Protein AF-A0A127SHL3-F1 (afdb_monomer_lite)

Sequence (66 aa):
GSSDRNADGMKTADNDAGLVILPDGRKYYIAAFVMDSYETDEDNADIIARISRMVYDAMRRQGGYW

Secondary structure (DSSP, 8-state):
-BPPB-TTS-EEEEEEEEEEE-TTS-EEEEEEEEEEE-S-HHHHHHHHHHHHHHHHHHHHHTTS--

Foldseek 3Di:
DFADADPVQWTQWDKDWDWDQDPVRDIDIDIDIDGRDNDDPVVRVVVRVVVVVVVNVVVVVVPDDD

Structure (mmCIF, N/CA/C/O backbone):
data_AF-A0A127SHL3-F1
#
_entry.id   AF-A0A127SHL3-F1
#
loop_
_atom_site.group_PDB
_atom_site.id
_atom_site.type_symbol
_atom_site.label_atom_id
_atom_site.label_alt_id
_atom_site.label_comp_id
_atom_site.label_asym_id
_atom_site.label_entity_id
_atom_site.label_seq_id
_atom_site.pdbx_PDB_ins_code
_atom_site.Cartn_x
_atom_site.Cartn_y
_atom_site.Cartn_z
_atom_site.occupancy
_atom_site.B_iso_or_equiv
_atom_site.auth_seq_id
_atom_site.auth_comp_id
_atom_site.auth_asym_id
_atom_site.auth_atom_id
_atom_site.pdbx_PDB_model_num
ATOM 1 N N . GLY A 1 1 ? 7.050 -3.688 1.074 1.00 89.56 1 GLY A N 1
ATOM 2 C CA . GLY A 1 1 ? 8.104 -4.572 0.553 1.00 89.56 1 GLY A CA 1
ATOM 3 C C . GLY A 1 1 ? 8.103 -4.444 -0.947 1.00 89.56 1 GLY A C 1
ATOM 4 O O . GLY A 1 1 ? 7.037 -4.316 -1.514 1.00 89.56 1 GLY A O 1
ATOM 5 N N . SER A 1 2 ? 9.268 -4.409 -1.581 1.00 94.06 2 SER A N 1
ATOM 6 C CA . SER A 1 2 ? 9.363 -4.145 -3.018 1.00 94.06 2 SER A CA 1
ATOM 7 C C . SER A 1 2 ? 10.474 -4.993 -3.617 1.00 94.06 2 SER A C 1
ATOM 9 O O . SER A 1 2 ? 11.553 -5.083 -3.032 1.00 94.06 2 SER A O 1
ATOM 11 N N . SER A 1 3 ? 10.216 -5.595 -4.774 1.00 95.69 3 SER A N 1
ATOM 12 C CA . SER A 1 3 ? 11.239 -6.223 -5.604 1.00 95.69 3 SER A CA 1
ATOM 13 C C . SER A 1 3 ? 11.877 -5.212 -6.556 1.00 95.69 3 SER A C 1
ATOM 15 O O . SER A 1 3 ? 11.284 -4.178 -6.878 1.00 95.69 3 SER A O 1
ATOM 17 N N . ASP A 1 4 ? 13.049 -5.568 -7.074 1.00 97.38 4 ASP A N 1
ATOM 18 C CA . ASP A 1 4 ? 13.583 -4.956 -8.288 1.00 97.38 4 ASP A CA 1
ATOM 19 C C . ASP A 1 4 ? 12.732 -5.337 -9.513 1.00 97.38 4 ASP A C 1
ATOM 21 O O . ASP A 1 4 ? 11.817 -6.172 -9.440 1.00 97.38 4 ASP A O 1
ATOM 25 N N . ARG A 1 5 ? 13.051 -4.718 -10.651 1.00 97.81 5 ARG A N 1
ATOM 26 C CA . ARG A 1 5 ? 12.487 -5.063 -11.960 1.00 97.81 5 ARG A CA 1
ATOM 27 C C . ARG A 1 5 ? 13.371 -6.073 -12.683 1.00 97.81 5 ARG A C 1
ATOM 29 O O . ARG A 1 5 ? 14.594 -6.028 -12.567 1.00 97.81 5 ARG A O 1
ATOM 36 N N . ASN A 1 6 ? 12.752 -6.974 -13.441 1.00 97.31 6 ASN A N 1
ATOM 37 C CA . ASN A 1 6 ? 13.466 -7.897 -14.320 1.00 97.31 6 ASN A CA 1
ATOM 38 C C . ASN A 1 6 ? 13.966 -7.189 -15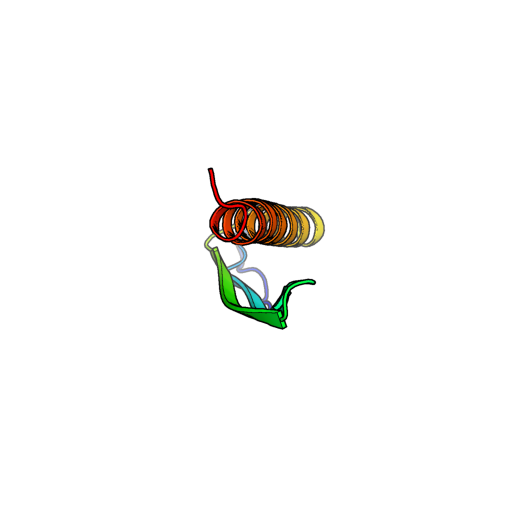.599 1.00 97.31 6 ASN A C 1
ATOM 40 O O . ASN A 1 6 ? 13.729 -5.997 -15.801 1.00 97.31 6 ASN A O 1
ATOM 44 N N . ALA A 1 7 ? 14.653 -7.931 -16.474 1.00 97.75 7 ALA A N 1
ATOM 45 C CA . ALA A 1 7 ? 15.208 -7.396 -17.722 1.00 97.75 7 ALA A CA 1
ATOM 46 C C . ALA A 1 7 ? 14.150 -6.817 -18.685 1.00 97.75 7 ALA A C 1
ATOM 48 O O . ALA A 1 7 ? 14.478 -5.949 -19.488 1.00 97.75 7 ALA A O 1
ATOM 49 N N . ASP A 1 8 ? 12.893 -7.252 -18.569 1.00 97.56 8 ASP A N 1
ATOM 50 C CA . ASP A 1 8 ? 11.768 -6.763 -19.372 1.00 97.56 8 ASP A CA 1
ATOM 51 C C . ASP A 1 8 ? 11.087 -5.532 -18.741 1.00 97.56 8 ASP A C 1
ATOM 53 O O . ASP A 1 8 ? 10.125 -5.002 -19.290 1.00 97.56 8 ASP A O 1
ATOM 57 N N . GLY A 1 9 ? 11.564 -5.064 -17.581 1.00 97.31 9 GLY A N 1
ATOM 58 C CA . GLY A 1 9 ? 10.994 -3.933 -16.842 1.00 97.31 9 GLY A CA 1
ATOM 59 C C . GLY A 1 9 ? 9.822 -4.293 -15.921 1.00 97.31 9 GLY A C 1
ATOM 60 O O . GLY A 1 9 ? 9.267 -3.409 -15.263 1.00 97.31 9 GLY A O 1
ATOM 61 N N . MET A 1 10 ? 9.465 -5.575 -15.819 1.00 98.31 10 MET A N 1
ATOM 62 C CA . MET A 1 10 ? 8.398 -6.059 -14.942 1.00 98.31 10 MET A CA 1
ATOM 63 C C . M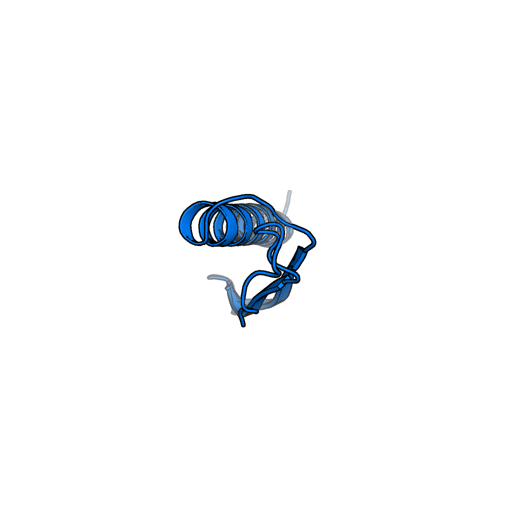ET A 1 10 ? 8.870 -6.109 -13.490 1.00 98.31 10 MET A C 1
ATOM 65 O O . MET A 1 10 ? 9.937 -6.648 -13.191 1.00 98.31 10 MET A O 1
ATOM 69 N N . LYS A 1 11 ? 8.051 -5.609 -12.570 1.00 97.56 11 LYS A N 1
ATOM 70 C CA . LYS A 1 11 ? 8.230 -5.748 -11.128 1.00 97.56 11 LYS A CA 1
ATOM 71 C C . LYS A 1 11 ? 7.495 -6.990 -10.637 1.00 97.56 11 LYS A C 1
ATOM 73 O O . LYS A 1 11 ? 6.279 -7.089 -10.787 1.00 97.56 11 LYS A O 1
ATOM 78 N N . THR A 1 12 ? 8.228 -7.923 -10.032 1.00 97.56 12 THR A N 1
ATOM 79 C CA . THR A 1 12 ? 7.655 -9.173 -9.508 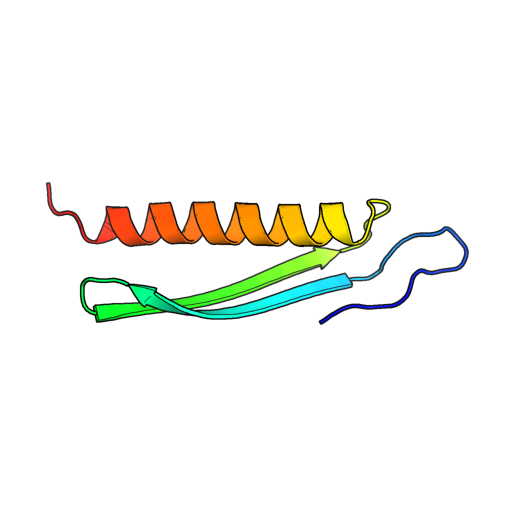1.00 97.56 12 THR A CA 1
ATOM 80 C C . THR A 1 12 ? 6.665 -8.909 -8.379 1.00 97.56 12 THR A C 1
ATOM 82 O O . THR A 1 12 ? 5.603 -9.524 -8.342 1.00 97.56 12 THR A O 1
ATOM 85 N N . ALA A 1 13 ? 6.994 -7.999 -7.458 1.00 96.88 13 ALA A N 1
ATOM 86 C CA . ALA A 1 13 ? 6.083 -7.614 -6.390 1.00 96.88 13 ALA A CA 1
ATOM 87 C C . ALA A 1 13 ? 6.367 -6.209 -5.848 1.00 96.88 13 ALA A C 1
ATOM 89 O O . ALA A 1 13 ? 7.508 -5.858 -5.542 1.00 96.88 13 ALA A O 1
ATOM 90 N N . ASP A 1 14 ? 5.299 -5.453 -5.634 1.00 98.12 14 ASP A N 1
ATOM 91 C CA . ASP A 1 14 ? 5.239 -4.363 -4.669 1.00 98.12 14 ASP A CA 1
ATOM 92 C C . ASP A 1 14 ? 4.133 -4.670 -3.664 1.00 98.12 14 ASP A C 1
ATOM 94 O O . ASP A 1 14 ? 3.046 -5.123 -4.029 1.00 98.12 14 ASP A O 1
ATOM 98 N N . ASN A 1 15 ? 4.410 -4.509 -2.381 1.00 97.12 15 ASN A N 1
ATOM 99 C CA . ASN A 1 15 ? 3.516 -4.967 -1.337 1.00 97.12 15 ASN A CA 1
ATOM 100 C C . ASN A 1 15 ? 3.547 -4.063 -0.113 1.00 97.12 15 ASN A C 1
ATOM 102 O O . ASN A 1 15 ? 4.563 -3.454 0.210 1.00 97.12 15 ASN A O 1
ATOM 106 N N . ASP A 1 16 ? 2.468 -4.074 0.655 1.00 98.12 16 ASP A N 1
ATOM 107 C CA . ASP A 1 16 ? 2.456 -3.498 1.996 1.00 98.12 16 ASP A CA 1
ATOM 108 C C . ASP A 1 16 ? 1.578 -4.325 2.935 1.00 98.12 16 ASP A C 1
ATOM 110 O O . ASP A 1 16 ? 0.646 -5.003 2.495 1.00 98.12 16 ASP A O 1
ATOM 114 N N . ALA A 1 17 ? 1.903 -4.313 4.225 1.00 97.50 17 ALA A N 1
ATOM 115 C CA . ALA A 1 17 ? 1.159 -5.025 5.253 1.00 97.50 17 ALA A CA 1
ATOM 116 C C . ALA A 1 17 ? 1.032 -4.176 6.519 1.00 97.50 17 ALA A C 1
ATOM 118 O O . ALA A 1 17 ? 2.011 -3.611 7.002 1.00 97.50 17 ALA A O 1
ATOM 119 N N . GLY A 1 18 ? -0.170 -4.130 7.095 1.00 97.38 18 GLY A N 1
ATOM 120 C CA . GLY A 1 18 ? -0.465 -3.248 8.219 1.00 97.38 18 GLY A CA 1
ATOM 121 C C . GLY A 1 18 ? -1.575 -3.738 9.145 1.00 97.38 18 GLY A C 1
ATOM 122 O O . GLY A 1 18 ? -2.486 -4.467 8.750 1.00 97.38 18 GLY A O 1
ATOM 123 N N . LEU A 1 19 ? -1.491 -3.287 10.398 1.00 98.00 19 LEU A N 1
ATOM 124 C CA . LEU A 1 19 ? -2.577 -3.301 11.377 1.00 98.00 19 LEU A CA 1
ATOM 125 C C . LEU A 1 19 ? -3.248 -1.928 11.364 1.00 98.00 19 LEU A C 1
ATOM 127 O O . LEU A 1 19 ? -2.590 -0.914 11.588 1.00 98.00 19 LEU A O 1
ATOM 131 N N . VAL A 1 20 ? -4.563 -1.903 11.183 1.00 97.94 20 VAL A N 1
ATOM 132 C CA . VAL A 1 20 ? -5.365 -0.682 11.255 1.00 97.94 20 VAL A CA 1
ATOM 133 C C . VAL A 1 20 ? -6.295 -0.747 12.458 1.00 97.94 20 VAL A C 1
ATOM 135 O O . VAL A 1 20 ? -6.989 -1.742 12.672 1.00 97.94 20 VAL A O 1
ATOM 138 N N . ILE A 1 21 ? -6.316 0.336 13.235 1.00 97.62 21 ILE A N 1
ATOM 139 C CA . ILE A 1 21 ? -7.245 0.548 14.347 1.00 97.62 21 ILE A CA 1
ATOM 140 C C . ILE A 1 21 ? -8.263 1.597 13.895 1.00 97.62 21 ILE A C 1
ATOM 142 O O . ILE A 1 21 ? -7.903 2.726 13.566 1.00 97.62 21 ILE A O 1
ATOM 146 N N . LEU A 1 22 ? -9.534 1.210 13.837 1.00 96.38 22 LEU A N 1
ATOM 147 C CA . LEU A 1 22 ? -10.637 2.098 13.490 1.00 96.38 22 LEU A CA 1
ATOM 148 C C . LEU A 1 22 ? -10.965 3.047 14.656 1.00 96.38 22 LEU A C 1
ATOM 150 O O . LEU A 1 22 ? -10.655 2.734 15.807 1.00 96.38 22 LEU A O 1
ATOM 154 N N . PRO A 1 23 ? -11.637 4.187 14.397 1.00 95.75 23 PRO A N 1
ATOM 155 C CA . PRO A 1 23 ? -12.000 5.136 15.454 1.00 95.75 23 PRO A CA 1
ATOM 156 C C . PRO A 1 23 ? -12.876 4.547 16.571 1.00 95.75 23 PRO A C 1
ATOM 158 O O . PRO A 1 23 ? -12.838 5.037 17.693 1.00 95.75 23 PRO A O 1
ATOM 161 N N . ASP A 1 24 ? -13.648 3.497 16.274 1.00 94.31 24 ASP A N 1
ATOM 162 C CA . ASP A 1 24 ? -14.486 2.767 17.238 1.00 94.31 24 ASP A CA 1
ATOM 163 C C . ASP A 1 24 ? -13.716 1.684 18.024 1.00 94.31 24 ASP A C 1
ATOM 165 O O . ASP A 1 24 ? -14.305 0.920 18.786 1.00 94.31 24 ASP A O 1
ATOM 169 N N . GLY A 1 25 ? -12.398 1.597 17.835 1.00 95.81 25 GLY A N 1
ATOM 170 C CA . GLY A 1 25 ? -11.522 0.638 18.500 1.00 95.81 25 GLY A CA 1
ATOM 171 C C . GLY A 1 25 ? -11.459 -0.741 17.841 1.00 95.81 25 GLY A C 1
ATOM 172 O O . GLY A 1 25 ? -10.609 -1.548 18.238 1.00 95.81 25 GLY A O 1
ATOM 173 N N . ARG A 1 26 ? -12.285 -1.033 16.822 1.00 95.75 26 ARG A N 1
ATOM 174 C CA . ARG A 1 26 ? -12.152 -2.268 16.033 1.00 95.75 26 ARG A CA 1
ATOM 175 C C . ARG A 1 26 ? -10.821 -2.286 15.291 1.00 95.75 26 ARG A C 1
ATOM 177 O O . ARG A 1 26 ? -10.240 -1.249 14.979 1.00 95.75 26 ARG A O 1
ATOM 184 N N . LYS A 1 27 ? -10.335 -3.488 14.996 1.00 97.19 27 LYS A N 1
ATOM 185 C CA . LYS A 1 27 ? -9.027 -3.706 14.374 1.00 97.19 27 LYS A CA 1
ATOM 186 C C . LYS A 1 27 ? -9.158 -4.628 13.177 1.00 97.19 27 LYS A C 1
ATOM 188 O O . LYS A 1 27 ? -9.945 -5.571 13.220 1.00 97.19 27 LYS A O 1
ATOM 193 N N . TYR A 1 28 ? -8.357 -4.385 12.150 1.00 97.81 28 TYR A N 1
ATOM 194 C CA . TYR A 1 28 ? -8.165 -5.335 11.062 1.00 97.81 28 TYR A CA 1
ATOM 19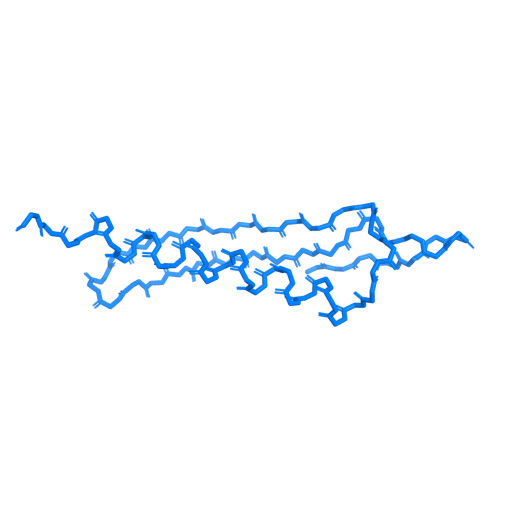5 C C . TYR A 1 28 ? -6.709 -5.349 10.606 1.00 97.81 28 TYR A C 1
ATOM 197 O O . TYR A 1 28 ? -5.969 -4.382 10.788 1.00 97.81 28 TYR A O 1
ATOM 205 N N . TYR A 1 29 ? -6.320 -6.469 10.013 1.00 98.25 29 TYR A N 1
ATOM 206 C CA . TYR A 1 29 ? -5.022 -6.656 9.386 1.00 98.25 29 TYR A CA 1
ATOM 207 C C . TYR A 1 29 ? -5.228 -6.701 7.877 1.00 98.25 29 TYR A C 1
ATOM 209 O O . TYR A 1 29 ? -6.217 -7.263 7.404 1.00 98.25 29 TYR A O 1
ATOM 217 N N . ILE A 1 30 ? -4.309 -6.110 7.127 1.00 98.12 30 ILE A N 1
ATOM 218 C CA . ILE A 1 30 ? -4.318 -6.130 5.667 1.00 98.12 30 ILE A CA 1
ATOM 219 C C . ILE A 1 30 ? -2.909 -6.411 5.162 1.00 98.12 30 ILE A C 1
ATOM 221 O O . ILE A 1 30 ? -1.935 -5.927 5.731 1.00 98.12 30 ILE A O 1
ATOM 225 N N . ALA A 1 31 ? -2.823 -7.186 4.088 1.00 97.94 31 ALA A N 1
ATOM 226 C CA . ALA A 1 31 ? -1.643 -7.273 3.248 1.00 97.94 31 ALA A CA 1
ATOM 227 C C . ALA A 1 31 ? -2.099 -7.161 1.791 1.00 97.94 31 ALA A C 1
ATOM 229 O O . ALA A 1 31 ? -3.011 -7.877 1.374 1.00 97.94 31 ALA A O 1
ATOM 230 N N . ALA A 1 32 ? -1.504 -6.239 1.044 1.00 97.94 32 ALA A N 1
ATOM 231 C CA . ALA A 1 32 ? -1.791 -6.005 -0.363 1.00 97.94 32 ALA A CA 1
ATOM 232 C C . ALA A 1 32 ? -0.528 -6.267 -1.181 1.00 97.94 32 ALA A C 1
ATOM 234 O O . ALA A 1 32 ? 0.563 -5.872 -0.775 1.00 97.94 32 ALA A O 1
ATOM 235 N N . PHE A 1 33 ? -0.698 -6.935 -2.319 1.00 97.94 33 PHE A N 1
ATOM 236 C CA . PHE A 1 33 ? 0.375 -7.299 -3.237 1.00 97.94 33 PHE A CA 1
ATOM 237 C C . PHE A 1 33 ? -0.048 -6.909 -4.650 1.00 97.94 33 PHE A C 1
ATOM 239 O O . PHE A 1 33 ? -1.091 -7.354 -5.131 1.00 97.94 33 PHE A O 1
ATOM 246 N N . VAL A 1 34 ? 0.768 -6.092 -5.303 1.00 98.31 34 VAL A N 1
ATOM 247 C CA . VAL A 1 34 ? 0.711 -5.816 -6.736 1.00 98.31 34 VAL A CA 1
ATOM 248 C C . VAL A 1 34 ? 1.850 -6.603 -7.36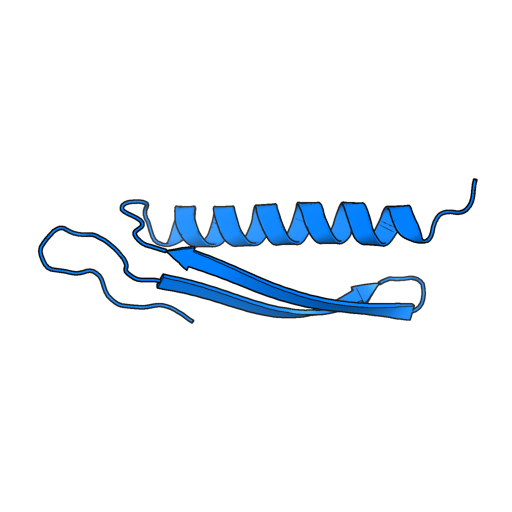8 1.00 98.31 34 VAL A C 1
ATOM 250 O O . VAL A 1 34 ? 3.011 -6.394 -7.027 1.00 98.31 34 VAL A O 1
ATOM 253 N N . MET A 1 35 ? 1.515 -7.564 -8.223 1.00 97.94 35 MET A N 1
ATOM 254 C CA . MET A 1 35 ? 2.466 -8.527 -8.786 1.00 97.94 35 MET A CA 1
ATOM 255 C C . MET A 1 35 ? 2.477 -8.437 -10.305 1.00 97.94 35 MET A C 1
ATOM 257 O O . MET A 1 35 ? 1.503 -7.968 -10.894 1.00 97.94 35 MET A O 1
ATOM 261 N N . ASP A 1 36 ? 3.575 -8.892 -10.910 1.00 98.25 36 ASP A N 1
ATOM 262 C CA . ASP A 1 36 ? 3.779 -8.929 -12.363 1.00 98.25 36 ASP A CA 1
ATOM 263 C C . ASP A 1 36 ? 3.441 -7.588 -13.046 1.00 98.25 36 ASP A C 1
ATOM 265 O O . ASP A 1 36 ? 2.781 -7.525 -14.085 1.00 98.25 36 ASP A O 1
ATOM 269 N N . SER A 1 37 ? 3.868 -6.488 -12.419 1.00 98.31 37 SER A N 1
ATOM 270 C CA . SER A 1 37 ? 3.464 -5.133 -12.792 1.00 98.31 37 SER A CA 1
ATOM 271 C C . SER A 1 37 ? 4.504 -4.442 -13.665 1.00 98.31 37 SER A C 1
ATOM 273 O O . SER A 1 37 ? 5.687 -4.384 -13.330 1.00 98.31 37 SER A O 1
ATOM 275 N N . TYR A 1 38 ? 4.047 -3.847 -14.762 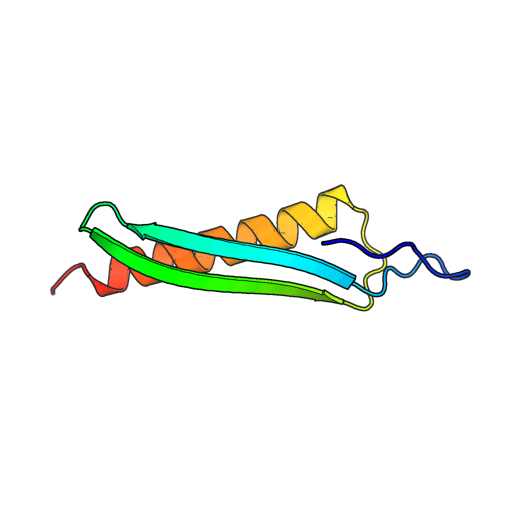1.00 98.31 38 TYR A N 1
ATOM 276 C CA . TYR A 1 38 ? 4.850 -2.951 -15.601 1.00 98.31 38 TYR A CA 1
ATOM 277 C C . TYR A 1 38 ? 4.630 -1.469 -15.268 1.00 98.31 38 TYR A C 1
ATOM 279 O O . TYR A 1 38 ? 5.284 -0.613 -15.857 1.00 98.31 38 TYR A O 1
ATOM 287 N N . GLU A 1 39 ? 3.753 -1.167 -14.310 1.00 98.31 39 GLU A N 1
ATOM 288 C CA . GLU A 1 39 ? 3.501 0.198 -13.841 1.00 98.31 39 GLU A CA 1
ATOM 289 C C . GLU A 1 39 ? 4.715 0.758 -13.103 1.00 98.31 39 GLU A C 1
ATOM 291 O O . GLU A 1 39 ? 5.596 -0.006 -12.691 1.00 98.31 39 GLU A O 1
ATOM 296 N N . THR A 1 40 ? 4.761 2.074 -12.891 1.00 97.69 40 THR A N 1
ATOM 297 C CA . THR A 1 40 ? 5.813 2.711 -12.088 1.00 97.69 40 THR A CA 1
ATOM 298 C C . THR A 1 40 ? 5.703 2.336 -10.605 1.00 97.69 40 THR A C 1
ATOM 300 O O . THR A 1 40 ? 4.716 1.759 -10.150 1.00 97.69 40 THR A O 1
ATOM 303 N N . ASP A 1 41 ? 6.739 2.639 -9.823 1.00 96.81 41 ASP A N 1
ATOM 304 C CA . ASP A 1 41 ? 6.694 2.406 -8.373 1.00 96.81 41 ASP A CA 1
ATOM 305 C C . ASP A 1 41 ? 5.661 3.312 -7.683 1.00 96.81 41 ASP A C 1
ATOM 307 O O . ASP A 1 41 ? 4.996 2.880 -6.745 1.00 96.81 41 ASP A O 1
ATOM 311 N N . GLU A 1 42 ? 5.480 4.537 -8.188 1.00 98.06 42 GLU A N 1
ATOM 312 C CA . GLU A 1 42 ? 4.449 5.465 -7.714 1.00 98.06 42 GLU A CA 1
ATOM 313 C C . GLU A 1 42 ? 3.045 4.915 -7.991 1.00 98.06 42 GLU A C 1
ATOM 315 O O . GLU A 1 42 ? 2.231 4.823 -7.075 1.00 98.06 42 GLU A O 1
ATOM 320 N N . ASP A 1 43 ? 2.791 4.432 -9.210 1.00 98.62 43 ASP A N 1
ATOM 321 C CA . ASP A 1 43 ? 1.499 3.840 -9.577 1.00 98.62 43 ASP A CA 1
ATOM 322 C C . ASP A 1 43 ? 1.188 2.571 -8.765 1.00 98.62 43 ASP A C 1
ATOM 324 O O . ASP A 1 43 ? 0.060 2.380 -8.303 1.00 98.62 43 ASP A O 1
ATOM 328 N N . ASN A 1 44 ? 2.181 1.704 -8.537 1.00 98.56 44 ASN A N 1
ATOM 329 C CA . ASN A 1 44 ? 2.012 0.516 -7.694 1.00 98.56 44 ASN A CA 1
ATOM 330 C C . ASN A 1 44 ? 1.666 0.896 -6.245 1.00 98.56 44 ASN A C 1
ATOM 332 O O . ASN A 1 44 ? 0.747 0.312 -5.657 1.00 98.56 44 ASN A O 1
ATOM 336 N N . ALA A 1 45 ? 2.351 1.894 -5.678 1.00 98.06 45 ALA A N 1
ATOM 337 C CA . ALA A 1 45 ? 2.051 2.413 -4.346 1.00 98.06 45 ALA A CA 1
ATOM 338 C C . ALA A 1 45 ? 0.640 3.024 -4.279 1.00 98.06 45 ALA A C 1
ATOM 340 O O . ALA A 1 45 ? -0.103 2.764 -3.326 1.00 98.06 45 ALA A O 1
ATOM 341 N N . ASP A 1 46 ? 0.222 3.752 -5.314 1.00 98.62 46 ASP A N 1
ATOM 342 C CA . ASP A 1 46 ? -1.118 4.326 -5.422 1.00 98.62 46 ASP A CA 1
ATOM 343 C C . ASP A 1 46 ? -2.209 3.253 -5.527 1.00 98.62 46 ASP A C 1
ATOM 345 O O . ASP A 1 46 ? -3.269 3.372 -4.899 1.00 98.62 46 ASP A O 1
ATOM 349 N N . ILE A 1 47 ? -1.966 2.160 -6.256 1.00 98.69 47 ILE A N 1
ATOM 350 C CA . ILE A 1 47 ? -2.871 1.002 -6.295 1.00 98.69 47 ILE A CA 1
ATOM 351 C C . ILE A 1 47 ? -3.037 0.413 -4.887 1.00 98.69 47 ILE A C 1
ATOM 353 O O . ILE A 1 47 ? -4.171 0.212 -4.433 1.00 98.69 47 ILE A O 1
ATOM 357 N N . ILE A 1 48 ? -1.936 0.192 -4.162 1.00 98.62 48 ILE A N 1
ATOM 358 C CA . ILE A 1 48 ? -1.952 -0.325 -2.783 1.00 98.62 48 ILE A CA 1
ATOM 359 C C . ILE A 1 48 ? -2.706 0.631 -1.845 1.00 98.62 48 ILE A C 1
ATOM 361 O O . ILE A 1 48 ? -3.543 0.192 -1.044 1.00 98.62 48 ILE A O 1
ATOM 365 N N . ALA A 1 49 ? -2.477 1.939 -1.967 1.00 98.44 49 ALA A N 1
ATOM 366 C CA . ALA A 1 49 ? -3.154 2.961 -1.174 1.00 98.44 49 ALA A CA 1
ATOM 367 C C . ALA A 1 49 ? -4.666 2.985 -1.446 1.00 98.44 49 ALA A C 1
ATOM 369 O O . ALA A 1 49 ? -5.476 3.049 -0.515 1.00 98.44 49 ALA A O 1
ATOM 370 N N . ARG A 1 50 ? -5.076 2.868 -2.714 1.00 98.75 50 ARG A N 1
ATOM 371 C CA . ARG A 1 50 ? -6.491 2.805 -3.107 1.00 98.75 50 ARG A CA 1
ATOM 372 C C . ARG A 1 50 ? -7.174 1.547 -2.583 1.00 98.75 50 ARG A C 1
ATOM 374 O O . ARG A 1 50 ? -8.292 1.649 -2.077 1.00 98.75 50 ARG A O 1
ATOM 381 N N . ILE A 1 51 ? -6.518 0.387 -2.644 1.00 98.50 51 ILE A N 1
ATOM 382 C CA . ILE A 1 51 ? -7.026 -0.856 -2.038 1.00 98.50 51 ILE A CA 1
ATOM 383 C C . ILE A 1 51 ? -7.199 -0.672 -0.529 1.00 98.50 51 ILE A C 1
ATOM 385 O O . ILE A 1 51 ? -8.280 -0.930 0.004 1.00 98.50 51 ILE A O 1
ATOM 389 N N . SER A 1 52 ? -6.177 -0.147 0.147 1.00 98.31 52 SER A N 1
ATOM 390 C CA . SER A 1 52 ? -6.213 0.120 1.587 1.00 98.31 52 SER A CA 1
ATOM 391 C C . SER A 1 52 ? -7.360 1.056 1.974 1.00 98.31 52 SER A C 1
ATOM 393 O O . SER A 1 52 ? -8.076 0.783 2.940 1.00 98.31 52 SER A O 1
ATOM 395 N N . ARG A 1 53 ? -7.609 2.109 1.184 1.00 98.38 53 ARG A N 1
ATOM 396 C CA . ARG A 1 53 ? -8.745 3.021 1.373 1.00 98.38 53 ARG A CA 1
ATOM 397 C C . ARG A 1 53 ? -10.090 2.321 1.193 1.00 98.38 53 ARG A C 1
ATOM 399 O O . ARG A 1 53 ? -10.964 2.476 2.040 1.00 98.38 53 ARG A O 1
ATOM 406 N N . MET A 1 54 ? -10.259 1.526 0.135 1.00 98.38 54 MET A N 1
ATOM 407 C CA . MET A 1 54 ? -11.508 0.789 -0.100 1.00 98.38 54 MET A CA 1
ATOM 408 C C . MET A 1 54 ? -11.824 -0.176 1.048 1.00 98.38 54 MET A C 1
ATOM 410 O O . MET A 1 54 ? -12.973 -0.253 1.490 1.00 98.38 54 MET A O 1
ATOM 414 N N . VAL A 1 55 ? -10.810 -0.875 1.567 1.00 97.75 55 VAL A N 1
ATOM 415 C CA . VAL A 1 55 ? -10.963 -1.760 2.730 1.00 97.75 55 VAL A CA 1
ATOM 416 C C . VAL A 1 55 ? -11.290 -0.954 3.984 1.00 97.75 55 VAL A C 1
ATOM 418 O O . VAL A 1 55 ? -12.231 -1.309 4.690 1.00 97.75 55 VAL A O 1
ATOM 421 N N . TYR A 1 56 ? -10.592 0.154 4.242 1.00 97.06 56 TYR A N 1
ATOM 422 C CA . TYR A 1 56 ? -10.889 1.038 5.372 1.00 97.06 56 TYR A CA 1
ATOM 423 C C . TYR A 1 56 ? -12.343 1.531 5.347 1.00 97.06 56 TYR A C 1
ATOM 425 O O . TYR A 1 56 ? -13.059 1.407 6.343 1.00 97.06 56 TYR A O 1
ATOM 433 N N . ASP A 1 57 ? -12.811 2.016 4.196 1.00 97.00 57 ASP A N 1
ATOM 434 C CA . ASP A 1 57 ? -14.175 2.517 4.009 1.00 97.00 57 ASP A CA 1
ATOM 435 C C . ASP A 1 57 ? -15.223 1.403 4.164 1.00 97.00 57 ASP A C 1
ATOM 437 O O . ASP A 1 57 ? -16.318 1.632 4.687 1.00 97.00 57 ASP A O 1
ATOM 441 N N . ALA A 1 58 ? -14.917 0.179 3.726 1.00 96.25 58 ALA A N 1
ATOM 442 C CA . ALA A 1 58 ? -15.774 -0.983 3.946 1.00 96.25 58 ALA A CA 1
ATOM 443 C C . ALA A 1 58 ? -15.835 -1.372 5.433 1.00 96.25 58 ALA A C 1
ATOM 445 O O . ALA A 1 58 ? -16.924 -1.521 5.987 1.00 96.25 58 ALA A O 1
ATOM 446 N N . MET A 1 59 ? -14.686 -1.471 6.104 1.00 95.12 59 MET A N 1
ATOM 447 C CA . MET A 1 59 ? -14.596 -1.872 7.511 1.00 95.12 59 MET A CA 1
ATOM 448 C C . MET A 1 59 ? -15.212 -0.828 8.445 1.00 95.12 59 MET A C 1
ATOM 450 O O . MET A 1 59 ? -15.893 -1.190 9.409 1.00 95.12 59 MET A O 1
ATOM 454 N N . ARG A 1 60 ? -15.068 0.469 8.140 1.00 93.06 60 ARG A N 1
ATOM 455 C CA . ARG A 1 60 ? -15.793 1.540 8.841 1.00 93.06 60 ARG A CA 1
ATOM 456 C C . ARG A 1 60 ? -17.302 1.371 8.741 1.00 93.06 60 ARG A C 1
ATOM 458 O O . ARG A 1 60 ? -17.970 1.458 9.764 1.00 93.06 60 ARG A O 1
ATOM 465 N N . ARG A 1 61 ? -17.832 1.097 7.544 1.00 90.12 61 ARG A N 1
ATOM 466 C CA . ARG A 1 61 ? -19.279 0.920 7.327 1.00 90.12 61 ARG A CA 1
ATOM 467 C C . ARG A 1 61 ? -19.842 -0.315 8.022 1.00 90.12 61 ARG A C 1
ATOM 469 O O . ARG A 1 61 ? -20.940 -0.240 8.547 1.00 90.12 61 ARG A O 1
ATOM 476 N N . GLN A 1 62 ? -19.080 -1.405 8.108 1.00 77.56 62 GLN A N 1
ATOM 477 C CA . GLN A 1 62 ? -19.509 -2.631 8.797 1.00 77.56 62 GLN A CA 1
ATOM 478 C C . GLN A 1 62 ? -19.769 -2.457 10.311 1.00 77.56 62 GLN A C 1
ATOM 480 O O . GLN A 1 62 ? -20.370 -3.339 10.912 1.00 77.56 62 GLN A O 1
ATOM 485 N N . GLY A 1 63 ? -19.324 -1.357 10.936 1.00 65.19 63 GLY A N 1
ATOM 486 C CA . GLY A 1 63 ? -19.637 -1.027 12.338 1.00 65.19 63 GLY A CA 1
ATOM 487 C C . GLY A 1 63 ? -20.717 0.042 12.516 1.00 65.19 63 GLY A C 1
ATOM 488 O O . GLY A 1 63 ? -21.095 0.334 13.648 1.00 65.19 63 GLY A O 1
ATOM 489 N N . GLY A 1 64 ? -21.207 0.635 11.423 1.00 57.03 64 GLY A N 1
ATOM 490 C CA . GLY A 1 64 ? -22.416 1.447 11.449 1.00 57.03 64 GLY A CA 1
ATOM 491 C C . GLY A 1 64 ? -23.611 0.507 11.446 1.00 57.03 64 GLY A C 1
ATOM 492 O O . GLY A 1 64 ? -23.884 -0.127 10.431 1.00 57.03 64 GLY A O 1
ATOM 493 N N . TYR A 1 65 ? -24.280 0.367 12.590 1.00 47.19 65 TYR A N 1
ATOM 494 C CA . TYR A 1 65 ? -25.587 -0.284 12.642 1.00 47.19 65 TYR A CA 1
ATOM 495 C C . TYR A 1 65 ? -26.567 0.412 11.677 1.00 47.19 65 TYR A C 1
ATOM 497 O O . TYR A 1 65 ? -26.378 1.586 11.353 1.00 47.19 65 TYR A O 1
ATOM 505 N N . TRP A 1 66 ? -27.569 -0.355 11.236 1.00 47.16 66 TRP A N 1
ATOM 506 C CA . TRP A 1 66 ? -28.799 0.084 10.566 1.00 47.16 66 TRP A CA 1
ATOM 507 C C . TRP A 1 66 ? -29.275 1.486 10.956 1.00 47.16 66 TRP A C 1
ATOM 509 O O . TRP A 1 66 ? -29.303 1.775 12.175 1.00 47.16 66 TRP A O 1
#

pLDDT: mean 94.31, std 10.78, range [47.16, 98.75]

Radius of gyration: 14.82 Å; chains: 1; bounding box: 44×15×38 Å